Protein AF-A0A1I0WTA8-F1 (afdb_monomer_lite)

pLDDT: mean 88.34, std 9.16, range [53.75, 96.75]

Foldseek 3Di:
DVVLVVQLVVLVVVDDPSSVVSVVVSVVVVVCVVPDQDKDFLCRLCVVVVHHSVCSVVVCPDPQDDDAPFFDDPVRGGIHRPVSSVVSVVCVVVVVVVVVVVD

Structure (mmCIF, N/CA/C/O backbone):
data_AF-A0A1I0WTA8-F1
#
_entry.id   AF-A0A1I0WTA8-F1
#
loop_
_atom_site.group_PDB
_atom_site.id
_atom_site.type_symbol
_atom_site.label_atom_id
_atom_site.label_alt_id
_atom_site.label_comp_id
_atom_site.label_asym_id
_atom_site.label_entity_id
_atom_site.label_seq_id
_atom_site.pdbx_PDB_ins_code
_atom_site.Cartn_x
_atom_site.Cartn_y
_atom_site.Cartn_z
_atom_site.occupancy
_atom_site.B_iso_or_equiv
_atom_site.auth_seq_id
_atom_site.auth_comp_id
_atom_site.auth_asym_id
_atom_site.auth_atom_id
_atom_site.pdbx_PDB_model_num
ATOM 1 N N . MET A 1 1 ? 2.813 11.224 -16.452 1.00 63.62 1 MET A N 1
ATOM 2 C CA . MET A 1 1 ? 3.545 10.336 -17.393 1.00 63.62 1 MET A CA 1
ATOM 3 C C . MET A 1 1 ? 4.711 10.994 -18.160 1.00 63.62 1 MET A C 1
ATOM 5 O O . MET A 1 1 ? 5.267 10.364 -19.050 1.00 63.62 1 MET A O 1
ATOM 9 N N . GLN A 1 2 ? 5.171 12.209 -17.822 1.00 68.00 2 GLN A N 1
ATOM 10 C CA . GLN A 1 2 ? 6.230 12.885 -18.598 1.00 68.00 2 GLN A CA 1
ATOM 11 C C . GLN A 1 2 ? 7.587 12.149 -18.586 1.00 68.00 2 GLN A C 1
ATOM 13 O O . GLN A 1 2 ? 8.284 12.152 -19.593 1.00 68.00 2 GLN A O 1
ATOM 18 N N . ARG A 1 3 ? 7.921 11.447 -17.491 1.00 76.25 3 ARG A N 1
ATOM 19 C CA . ARG A 1 3 ? 9.161 10.656 -17.373 1.00 76.25 3 ARG A CA 1
ATOM 20 C C . ARG A 1 3 ? 9.174 9.400 -18.249 1.00 76.25 3 ARG A C 1
ATOM 22 O O . ARG A 1 3 ? 10.195 9.114 -18.857 1.00 76.25 3 ARG A O 1
ATOM 29 N N . ILE A 1 4 ? 8.042 8.700 -18.368 1.00 86.12 4 ILE A N 1
ATOM 30 C CA . ILE A 1 4 ? 7.916 7.504 -19.223 1.00 86.12 4 ILE A CA 1
ATOM 31 C C . ILE A 1 4 ? 8.199 7.861 -20.681 1.00 86.12 4 ILE A C 1
ATOM 33 O O . ILE A 1 4 ? 8.955 7.166 -21.352 1.00 86.12 4 ILE A O 1
ATOM 37 N N . LYS A 1 5 ? 7.654 8.990 -21.148 1.00 87.88 5 LYS A N 1
ATOM 38 C CA . LYS A 1 5 ? 7.926 9.496 -22.495 1.00 87.88 5 LYS A CA 1
ATOM 39 C C . LYS A 1 5 ? 9.425 9.727 -22.713 1.00 87.88 5 LYS A C 1
ATOM 41 O O . LYS A 1 5 ? 9.977 9.226 -23.683 1.00 87.88 5 LYS A O 1
ATOM 46 N N . THR A 1 6 ? 10.097 10.385 -21.766 1.00 89.94 6 THR A N 1
ATOM 47 C CA . THR A 1 6 ? 11.553 10.584 -21.816 1.00 89.94 6 THR A CA 1
ATOM 48 C C . THR A 1 6 ? 12.324 9.263 -21.874 1.00 89.94 6 THR A C 1
ATOM 50 O O . THR A 1 6 ? 13.279 9.156 -22.637 1.00 89.94 6 THR A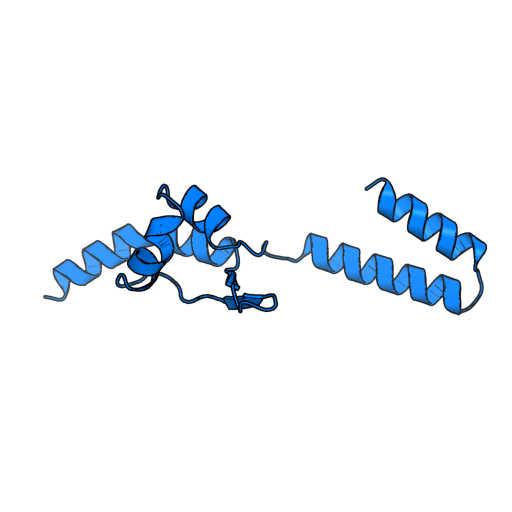 O 1
ATOM 53 N N . TYR A 1 7 ? 11.922 8.243 -21.113 1.00 90.12 7 TYR A N 1
ATOM 54 C CA . TYR A 1 7 ? 12.594 6.939 -21.138 1.00 90.12 7 TYR A CA 1
ATOM 55 C C . TYR A 1 7 ? 12.390 6.195 -22.457 1.00 90.12 7 TYR A C 1
ATOM 57 O O . TYR A 1 7 ? 13.346 5.632 -22.986 1.00 90.12 7 TYR A O 1
ATOM 65 N N . ARG A 1 8 ? 11.191 6.266 -23.043 1.00 91.88 8 ARG A N 1
ATOM 66 C CA . ARG A 1 8 ? 10.931 5.725 -24.384 1.00 91.88 8 ARG A CA 1
ATOM 67 C C . ARG A 1 8 ? 11.746 6.445 -25.459 1.00 91.88 8 ARG A C 1
ATOM 69 O O . ARG A 1 8 ? 12.289 5.793 -26.346 1.00 91.88 8 ARG A O 1
ATOM 76 N N . ASP A 1 9 ? 11.898 7.764 -25.357 1.00 94.56 9 ASP A N 1
ATOM 77 C CA . ASP A 1 9 ? 12.742 8.535 -26.276 1.00 94.56 9 ASP A CA 1
ATOM 78 C C . ASP A 1 9 ? 14.221 8.130 -26.160 1.00 94.56 9 ASP A C 1
ATOM 80 O O . ASP A 1 9 ? 14.918 8.015 -27.168 1.00 94.56 9 ASP A O 1
ATOM 84 N N . VAL A 1 10 ? 14.705 7.850 -24.945 1.00 92.06 10 VAL A N 1
ATOM 85 C CA . VAL A 1 10 ? 16.054 7.301 -24.725 1.00 92.06 10 VAL A CA 1
ATOM 86 C C . VAL A 1 10 ? 16.187 5.903 -25.333 1.00 92.06 10 VAL A C 1
ATOM 88 O O . VAL A 1 10 ? 17.150 5.657 -26.057 1.00 92.06 10 VAL A O 1
ATOM 91 N N . ALA A 1 11 ? 15.214 5.017 -25.114 1.00 93.81 11 ALA A N 1
ATOM 92 C CA . ALA A 1 11 ? 15.201 3.671 -25.689 1.00 93.81 11 ALA A CA 1
ATOM 93 C C . ALA A 1 11 ? 15.237 3.702 -27.227 1.00 93.81 11 ALA A C 1
ATOM 95 O O . ALA A 1 11 ? 16.002 2.966 -27.852 1.00 93.81 11 ALA A O 1
ATOM 96 N N . ASN A 1 12 ? 14.491 4.626 -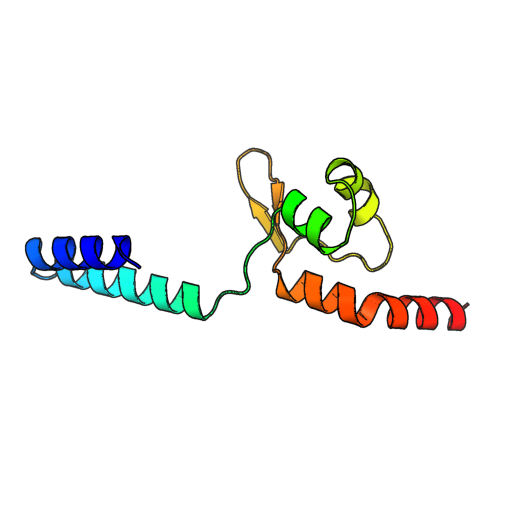27.840 1.00 94.81 12 ASN A N 1
ATOM 97 C CA . ASN A 1 12 ? 14.504 4.852 -29.286 1.00 94.81 12 ASN A CA 1
ATOM 98 C C . ASN A 1 12 ? 15.871 5.324 -29.801 1.00 94.81 12 ASN A C 1
ATOM 100 O O . ASN A 1 12 ? 16.273 4.937 -30.896 1.00 94.81 12 ASN A O 1
ATOM 104 N N . ARG A 1 13 ? 16.595 6.145 -29.026 1.00 95.25 13 ARG A N 1
ATOM 105 C CA . ARG A 1 13 ? 17.947 6.610 -29.387 1.00 95.25 13 ARG A CA 1
ATOM 106 C C . ARG A 1 13 ? 19.005 5.520 -29.245 1.00 95.25 13 ARG A C 1
ATOM 108 O O . ARG A 1 13 ? 19.955 5.528 -30.019 1.00 95.25 13 ARG A O 1
ATOM 115 N N . ILE A 1 14 ? 18.854 4.620 -28.273 1.00 95.25 14 ILE A N 1
ATOM 116 C CA . ILE A 1 14 ? 19.727 3.447 -28.114 1.00 95.25 14 ILE A CA 1
ATOM 117 C C . ILE A 1 14 ? 19.506 2.484 -29.287 1.00 95.25 14 ILE A C 1
ATOM 119 O O . ILE A 1 14 ? 20.467 2.048 -29.916 1.00 95.25 14 ILE A O 1
ATOM 123 N N . GLY A 1 15 ? 18.241 2.214 -29.629 1.00 90.25 15 GLY A N 1
ATOM 124 C CA . GLY A 1 15 ? 17.876 1.337 -30.739 1.00 90.25 15 GLY A CA 1
ATOM 125 C C . GLY A 1 15 ? 18.338 -0.114 -30.548 1.00 90.25 15 GLY A C 1
ATOM 126 O O . GLY A 1 15 ? 18.800 -0.517 -29.481 1.00 90.25 15 GLY A O 1
ATOM 127 N N . GLY A 1 16 ? 18.180 -0.930 -31.592 1.00 92.50 16 GLY A N 1
ATOM 128 C CA . GLY A 1 16 ? 18.612 -2.331 -31.572 1.00 92.50 16 GLY A CA 1
ATOM 129 C C . GLY A 1 16 ? 17.917 -3.183 -30.501 1.00 92.50 16 GLY A C 1
ATOM 130 O O . GLY A 1 16 ? 16.778 -2.920 -30.114 1.00 92.50 16 GLY A O 1
ATOM 131 N N . THR A 1 17 ? 18.594 -4.240 -30.056 1.00 93.69 17 THR A N 1
ATOM 132 C CA . THR A 1 17 ? 18.075 -5.180 -29.049 1.00 93.69 17 THR A CA 1
ATOM 133 C C . THR A 1 17 ? 17.938 -4.522 -27.676 1.00 93.69 17 THR A C 1
ATOM 135 O O . THR A 1 17 ? 16.910 -4.683 -27.026 1.00 93.69 17 THR A O 1
ATOM 138 N N . ASP A 1 18 ? 18.919 -3.714 -27.273 1.00 91.94 18 ASP A N 1
ATOM 139 C CA . ASP A 1 18 ? 18.924 -3.055 -25.963 1.00 91.94 18 ASP A CA 1
ATOM 140 C C . ASP A 1 18 ? 17.795 -2.023 -25.842 1.00 91.94 18 ASP A C 1
ATOM 142 O O . ASP A 1 18 ? 17.103 -1.969 -24.827 1.00 91.94 18 ASP A O 1
ATOM 146 N N . GLY A 1 19 ? 17.534 -1.250 -26.902 1.00 93.19 19 GLY A N 1
ATOM 147 C CA . GLY A 1 19 ? 16.393 -0.335 -26.948 1.00 93.19 19 GLY A CA 1
ATOM 148 C C . GLY A 1 19 ? 15.046 -1.057 -26.829 1.00 93.19 19 GLY A C 1
ATOM 149 O O . GLY A 1 19 ? 14.149 -0.564 -26.148 1.00 93.19 19 GLY A O 1
ATOM 150 N N . LYS A 1 20 ? 14.902 -2.245 -27.436 1.00 94.75 20 LYS A N 1
ATOM 151 C CA . LYS A 1 20 ? 13.687 -3.071 -27.304 1.00 94.75 20 LYS A CA 1
ATOM 152 C C . LYS A 1 20 ? 13.496 -3.591 -25.881 1.00 94.75 20 LYS A C 1
ATOM 154 O O . LYS A 1 20 ? 12.402 -3.449 -25.350 1.00 94.75 20 LYS A O 1
ATOM 159 N N . LEU A 1 21 ? 14.556 -4.094 -25.246 1.00 94.19 21 LEU A N 1
ATOM 160 C CA . LEU A 1 21 ? 14.508 -4.555 -23.852 1.00 94.19 21 LEU A CA 1
ATOM 161 C C . LEU A 1 21 ? 14.074 -3.440 -22.893 1.00 94.19 21 LEU A C 1
ATOM 163 O O . LEU A 1 21 ? 13.317 -3.679 -21.957 1.00 94.19 21 LEU A O 1
ATOM 167 N N . ILE A 1 22 ? 14.521 -2.205 -23.134 1.00 92.25 22 ILE A N 1
ATOM 168 C CA . ILE A 1 22 ? 14.104 -1.058 -22.322 1.00 92.25 22 ILE A CA 1
ATOM 169 C C . ILE A 1 22 ? 12.613 -0.755 -22.521 1.00 92.25 22 ILE A C 1
ATOM 171 O O . ILE A 1 22 ? 11.933 -0.451 -21.543 1.00 92.25 22 ILE A O 1
ATOM 175 N N . HIS A 1 23 ? 12.087 -0.850 -23.746 1.00 93.88 23 HIS A N 1
ATOM 176 C CA . HIS A 1 23 ? 10.645 -0.697 -23.986 1.00 93.88 23 HIS A CA 1
ATOM 177 C C . HIS A 1 23 ? 9.832 -1.789 -23.291 1.00 93.88 23 HIS A C 1
ATOM 179 O O . HIS A 1 23 ? 8.882 -1.460 -22.592 1.00 93.88 23 HIS A O 1
ATOM 185 N N . GLU A 1 24 ? 10.251 -3.050 -23.396 1.00 94.19 24 GLU A N 1
ATOM 186 C CA . GLU A 1 24 ? 9.597 -4.175 -22.712 1.00 94.19 24 GLU A CA 1
ATOM 187 C C . GLU A 1 24 ? 9.580 -3.984 -21.189 1.00 94.19 24 GLU A C 1
ATOM 189 O O . GLU A 1 24 ? 8.565 -4.219 -20.538 1.00 94.19 24 GLU A O 1
ATOM 194 N N . LEU A 1 25 ? 10.679 -3.484 -20.613 1.00 92.38 25 LEU A N 1
ATOM 195 C CA . LEU A 1 25 ? 10.754 -3.169 -19.187 1.00 92.38 25 LEU A CA 1
ATOM 196 C C . LEU A 1 25 ? 9.810 -2.018 -18.796 1.00 92.38 25 LEU A C 1
ATOM 198 O O . LEU A 1 25 ? 9.191 -2.058 -17.733 1.00 92.38 25 LEU A O 1
ATOM 202 N N . ILE A 1 26 ? 9.712 -0.980 -19.634 1.00 91.69 26 ILE A N 1
ATOM 203 C CA . ILE A 1 26 ? 8.792 0.144 -19.418 1.00 91.69 26 ILE A CA 1
ATOM 204 C C . ILE A 1 26 ? 7.344 -0.343 -19.468 1.00 91.69 26 ILE A C 1
ATOM 206 O O . ILE A 1 26 ? 6.553 0.068 -18.623 1.00 91.69 26 ILE A O 1
ATOM 210 N N . ASP A 1 27 ? 7.006 -1.203 -20.424 1.00 91.50 27 ASP A N 1
ATOM 211 C CA . ASP A 1 27 ? 5.652 -1.728 -20.590 1.00 91.50 27 ASP A CA 1
ATOM 212 C C . ASP A 1 27 ? 5.272 -2.626 -19.410 1.00 91.50 27 ASP A C 1
ATOM 214 O O . ASP A 1 27 ? 4.253 -2.378 -18.774 1.00 91.50 27 ASP A O 1
ATOM 218 N N . ALA A 1 28 ? 6.154 -3.542 -18.996 1.00 84.00 28 ALA A N 1
ATOM 219 C CA . ALA A 1 28 ? 5.945 -4.349 -17.794 1.00 84.00 28 ALA A CA 1
ATOM 220 C C . ALA A 1 28 ? 5.764 -3.490 -16.528 1.00 84.00 28 ALA A C 1
ATOM 222 O O . ALA A 1 28 ? 4.974 -3.827 -15.650 1.00 84.00 28 ALA A O 1
ATOM 223 N N . TYR A 1 29 ? 6.478 -2.364 -16.424 1.00 83.38 29 TYR A N 1
ATOM 224 C CA . TYR A 1 29 ? 6.305 -1.419 -15.322 1.00 83.38 29 TYR A CA 1
ATOM 225 C C . TYR A 1 29 ? 4.961 -0.678 -15.380 1.00 83.38 29 TYR A C 1
ATOM 227 O O . TYR A 1 29 ? 4.355 -0.447 -14.336 1.00 83.38 29 TYR A O 1
ATOM 235 N N . ILE A 1 30 ? 4.484 -0.298 -16.570 1.00 83.50 30 ILE A N 1
ATOM 236 C CA . ILE A 1 30 ? 3.157 0.316 -16.740 1.00 83.50 30 ILE A CA 1
ATOM 237 C C . ILE A 1 30 ? 2.064 -0.685 -16.376 1.00 83.50 30 ILE A C 1
ATOM 239 O O . ILE A 1 30 ? 1.186 -0.341 -15.591 1.00 83.50 30 ILE A O 1
ATOM 243 N N . ASP A 1 31 ? 2.162 -1.919 -16.864 1.00 79.75 31 ASP A N 1
ATOM 244 C CA . ASP A 1 31 ? 1.216 -2.986 -16.543 1.00 79.75 31 ASP A CA 1
ATOM 245 C C . ASP A 1 31 ? 1.170 -3.240 -15.029 1.00 79.75 31 ASP A C 1
ATOM 247 O O . ASP A 1 31 ? 0.095 -3.417 -14.456 1.00 79.75 31 ASP A O 1
ATOM 251 N N . LEU A 1 32 ? 2.323 -3.178 -14.350 1.00 69.69 32 LEU A N 1
ATOM 252 C CA . LEU A 1 32 ? 2.409 -3.249 -12.890 1.00 69.69 32 LEU A CA 1
ATOM 253 C C . LEU A 1 32 ? 1.681 -2.074 -12.213 1.00 69.69 32 LEU A C 1
ATOM 255 O O . LEU A 1 32 ? 0.928 -2.274 -11.265 1.00 69.69 32 LEU A O 1
ATOM 259 N N . LEU A 1 33 ? 1.857 -0.847 -12.713 1.00 69.38 33 LEU A N 1
ATOM 260 C CA . LEU A 1 33 ? 1.157 0.332 -12.189 1.00 69.38 33 LEU A CA 1
ATOM 261 C C . LEU A 1 33 ? -0.362 0.270 -12.404 1.00 69.38 33 LEU A C 1
ATOM 263 O O . LEU A 1 33 ? -1.106 0.815 -11.592 1.00 69.38 33 LEU A O 1
ATOM 267 N N . GLU A 1 34 ? -0.822 -0.356 -13.486 1.00 65.62 34 GLU A N 1
ATOM 268 C CA . GLU A 1 34 ? -2.249 -0.526 -13.782 1.00 65.62 34 GLU A CA 1
ATOM 269 C C . GLU A 1 34 ? -2.885 -1.689 -13.000 1.00 65.62 34 GLU A C 1
ATOM 271 O O . GLU A 1 34 ? -4.105 -1.722 -12.834 1.00 65.62 34 GLU A O 1
ATOM 276 N N . THR A 1 35 ? -2.075 -2.611 -12.469 1.00 62.88 35 THR A N 1
ATOM 277 C CA . THR A 1 35 ? -2.535 -3.782 -11.706 1.00 62.88 35 THR A CA 1
ATOM 278 C C . THR A 1 35 ? -2.315 -3.690 -10.194 1.00 62.88 35 THR A C 1
ATOM 280 O O . THR A 1 35 ? -2.929 -4.466 -9.455 1.00 62.88 35 THR A O 1
ATOM 283 N N . GLU A 1 36 ? -1.491 -2.767 -9.688 1.00 63.12 36 GLU A N 1
ATOM 284 C CA . GLU A 1 36 ? -1.118 -2.776 -8.273 1.00 63.12 36 GLU A CA 1
ATOM 285 C C . GLU A 1 36 ? -2.032 -1.964 -7.354 1.00 63.12 36 GLU A C 1
ATOM 287 O O . GLU A 1 36 ? -2.083 -0.736 -7.327 1.00 63.12 36 GLU A O 1
ATOM 292 N N . ASP A 1 37 ? -2.675 -2.732 -6.487 1.00 76.81 37 ASP A N 1
ATOM 293 C CA . ASP A 1 37 ? -3.041 -2.354 -5.137 1.00 76.81 37 ASP A CA 1
ATOM 294 C C . ASP A 1 37 ? -1.882 -1.627 -4.420 1.00 76.81 37 ASP A C 1
ATOM 296 O O . ASP A 1 37 ? -0.856 -2.226 -4.087 1.00 76.81 37 ASP A O 1
ATOM 300 N N . GLU A 1 38 ? -2.048 -0.319 -4.223 1.00 88.44 38 GLU A N 1
ATOM 301 C CA . GLU A 1 38 ? -1.055 0.598 -3.659 1.00 88.44 38 GLU A CA 1
ATOM 302 C C . GLU A 1 38 ? -0.519 0.098 -2.304 1.00 88.44 38 GLU A C 1
ATOM 304 O O . GLU A 1 38 ? -1.289 -0.193 -1.390 1.00 88.44 38 GLU A O 1
ATOM 309 N N . PHE A 1 39 ? 0.807 0.049 -2.131 1.00 90.75 39 PHE A N 1
ATOM 310 C CA . PHE A 1 39 ? 1.403 -0.211 -0.819 1.00 90.75 39 PHE A CA 1
ATOM 311 C C . PHE A 1 39 ? 1.475 1.062 0.027 1.00 90.75 39 PHE A C 1
ATOM 313 O O . PHE A 1 39 ? 2.046 2.079 -0.364 1.00 90.75 39 PHE A O 1
ATOM 320 N N . LEU A 1 40 ? 0.958 0.963 1.244 1.00 93.38 40 LEU A N 1
ATOM 321 C CA . LEU A 1 40 ? 0.871 2.018 2.235 1.00 93.38 40 LEU A CA 1
ATOM 322 C C . LEU A 1 40 ? 1.846 1.760 3.376 1.00 93.38 40 LEU A C 1
ATOM 324 O O . LEU A 1 40 ? 1.882 0.677 3.963 1.00 93.38 40 LEU A O 1
ATOM 328 N N . ASN A 1 41 ? 2.604 2.783 3.749 1.00 94.25 41 ASN A N 1
ATOM 329 C CA . ASN A 1 41 ? 3.404 2.767 4.968 1.00 94.25 41 ASN A CA 1
ATOM 330 C C . ASN A 1 41 ? 2.546 3.062 6.215 1.00 94.25 41 ASN A C 1
ATOM 332 O O . ASN A 1 41 ? 1.408 3.517 6.122 1.00 94.25 41 ASN A O 1
ATOM 336 N N . SER A 1 42 ? 3.120 2.870 7.407 1.00 94.44 42 SER A N 1
ATOM 337 C CA . SER A 1 42 ? 2.426 3.118 8.682 1.00 94.44 42 SER A CA 1
ATOM 338 C C . SER A 1 42 ? 1.768 4.496 8.801 1.00 94.44 42 SER A C 1
ATOM 340 O O . SER A 1 42 ? 0.719 4.595 9.424 1.00 94.44 42 SER A O 1
ATOM 342 N N . ALA A 1 43 ? 2.374 5.557 8.260 1.00 94.31 43 ALA A N 1
ATOM 343 C CA . ALA A 1 43 ? 1.807 6.901 8.352 1.00 94.31 43 ALA A CA 1
ATOM 344 C C . ALA A 1 43 ? 0.574 7.048 7.449 1.00 94.31 43 ALA A C 1
ATOM 346 O O . ALA A 1 43 ? -0.430 7.594 7.890 1.00 94.31 43 ALA A O 1
ATOM 347 N N . GLN A 1 44 ? 0.626 6.498 6.233 1.00 96.00 44 GLN A N 1
ATOM 348 C CA . GLN A 1 44 ? -0.514 6.473 5.311 1.00 96.00 44 GLN A CA 1
ATOM 349 C C . GLN A 1 44 ? -1.667 5.626 5.865 1.00 96.00 44 GLN A C 1
ATOM 351 O O . GLN A 1 44 ? -2.817 6.049 5.831 1.00 96.00 44 GLN A O 1
ATOM 356 N N . VAL A 1 45 ? -1.365 4.457 6.441 1.00 96.56 45 VAL A N 1
ATOM 357 C CA . VAL A 1 45 ? -2.391 3.623 7.085 1.00 96.56 45 VAL A CA 1
ATOM 358 C C . VAL A 1 45 ? -3.004 4.338 8.290 1.00 96.56 45 VAL A C 1
ATOM 360 O O . VAL A 1 45 ? -4.216 4.280 8.463 1.00 96.56 45 VAL A O 1
ATOM 363 N N . ALA A 1 46 ? -2.194 5.024 9.105 1.00 96.25 46 ALA A N 1
ATOM 364 C CA . ALA A 1 46 ? -2.680 5.784 10.257 1.00 96.25 46 ALA A CA 1
ATOM 365 C C . ALA A 1 46 ? -3.676 6.876 9.849 1.00 96.25 46 ALA A C 1
ATOM 367 O O . ALA A 1 46 ? -4.726 7.004 10.477 1.00 96.25 46 ALA A O 1
ATOM 368 N N . ASP A 1 47 ? -3.363 7.603 8.777 1.00 96.75 47 ASP A N 1
ATOM 369 C CA . ASP A 1 47 ? -4.235 8.625 8.202 1.00 96.75 47 ASP A CA 1
ATOM 370 C C . ASP A 1 47 ? -5.563 8.018 7.719 1.00 96.75 47 ASP A C 1
ATOM 372 O O . ASP A 1 47 ? -6.633 8.450 8.143 1.00 96.75 47 ASP A O 1
ATOM 376 N N . MET A 1 48 ? -5.508 6.920 6.953 1.00 95.50 48 MET A N 1
ATOM 377 C CA . MET A 1 48 ? -6.706 6.234 6.447 1.00 95.50 48 MET A CA 1
ATOM 378 C C . MET A 1 48 ? -7.654 5.744 7.542 1.00 95.50 48 MET A C 1
ATOM 380 O O . MET A 1 48 ? -8.870 5.764 7.363 1.00 95.50 48 MET A O 1
ATOM 384 N N . ILE A 1 49 ? -7.118 5.278 8.670 1.00 94.12 49 ILE A N 1
ATOM 385 C CA . ILE A 1 49 ? -7.930 4.780 9.789 1.00 94.12 49 ILE A CA 1
ATOM 386 C C . ILE A 1 49 ? -8.238 5.864 10.836 1.00 94.12 49 ILE A C 1
ATOM 388 O O . ILE A 1 49 ? -8.829 5.550 11.872 1.00 94.12 49 ILE A O 1
ATOM 392 N N . GLY A 1 50 ? -7.820 7.113 10.599 1.00 93.81 50 GLY A N 1
ATOM 393 C CA . GLY A 1 50 ? -8.112 8.262 11.453 1.00 93.81 50 GLY A CA 1
ATOM 394 C C . GLY A 1 50 ? -7.390 8.258 12.803 1.00 93.81 50 GLY A C 1
ATOM 395 O O . GLY A 1 50 ? -7.974 8.660 13.810 1.00 93.81 50 GLY A O 1
ATOM 396 N N . ILE A 1 51 ? -6.137 7.790 12.865 1.00 94.44 51 ILE A N 1
ATOM 397 C CA . ILE A 1 51 ? -5.322 7.822 14.091 1.00 94.44 51 ILE A CA 1
ATOM 398 C C . ILE A 1 51 ? -3.987 8.540 13.887 1.00 94.44 51 ILE A C 1
ATOM 400 O O . ILE A 1 51 ? -3.447 8.623 12.791 1.00 94.44 51 ILE A O 1
ATOM 404 N N . HIS A 1 52 ? -3.384 8.994 14.986 1.00 94.56 52 HIS A N 1
ATOM 405 C CA . HIS A 1 52 ? -2.031 9.542 14.944 1.00 94.56 52 HIS A CA 1
ATOM 406 C C . HIS A 1 52 ? -0.988 8.441 14.619 1.00 94.56 52 HIS A C 1
ATOM 408 O O . HIS A 1 52 ? -1.036 7.378 15.250 1.00 94.56 52 HIS A O 1
ATOM 414 N N . PRO A 1 53 ? 0.013 8.674 13.741 1.00 91.31 53 PRO A N 1
ATOM 415 C CA . PRO A 1 53 ? 1.000 7.660 13.332 1.00 91.31 53 PRO A CA 1
ATOM 416 C C . PRO A 1 53 ? 1.748 6.970 14.483 1.00 91.31 53 PRO A C 1
ATOM 418 O O . PRO A 1 53 ? 1.992 5.765 14.439 1.00 91.31 53 PRO A O 1
ATOM 421 N N . ASN A 1 54 ? 2.052 7.704 15.558 1.00 92.31 54 ASN A N 1
ATOM 422 C CA . ASN A 1 54 ? 2.701 7.152 16.759 1.00 92.31 54 ASN A CA 1
ATOM 423 C C . ASN A 1 54 ? 1.876 6.050 17.454 1.00 92.31 54 ASN A C 1
ATOM 425 O O . ASN A 1 54 ? 2.436 5.224 18.170 1.00 92.31 54 ASN A O 1
ATOM 429 N N . ASN A 1 55 ? 0.564 5.993 17.213 1.00 93.75 55 ASN A N 1
ATOM 430 C CA . ASN A 1 55 ? -0.327 4.992 17.800 1.00 93.75 55 ASN A CA 1
ATOM 431 C C . ASN A 1 55 ? -0.412 3.702 16.967 1.00 93.75 55 ASN A C 1
ATOM 433 O O . ASN A 1 55 ? -1.037 2.733 17.405 1.00 93.75 55 ASN A O 1
ATOM 437 N N . MET A 1 56 ? 0.241 3.636 15.799 1.00 93.56 56 MET A N 1
ATOM 438 C CA . MET A 1 56 ? 0.186 2.462 14.919 1.00 93.56 56 MET A CA 1
ATOM 439 C C . MET A 1 56 ? 0.691 1.187 15.586 1.00 93.56 56 MET A C 1
ATOM 441 O O . MET A 1 56 ? 0.122 0.117 15.385 1.00 93.56 56 MET A O 1
ATOM 445 N N . GLN A 1 57 ? 1.727 1.278 16.423 1.00 91.81 57 GLN A N 1
ATOM 446 C CA . GLN A 1 57 ? 2.243 0.106 17.130 1.00 91.81 57 GLN A CA 1
ATOM 447 C C . GLN A 1 57 ? 1.200 -0.497 18.079 1.00 91.81 57 GLN A C 1
ATOM 449 O O . GLN A 1 57 ? 1.130 -1.717 18.217 1.00 91.81 57 GLN A O 1
ATOM 454 N N . HIS A 1 58 ? 0.390 0.344 18.725 1.00 93.25 58 HIS A N 1
ATOM 455 C CA . HIS A 1 58 ? -0.710 -0.117 19.564 1.00 93.25 58 HIS A CA 1
ATOM 456 C C . HIS A 1 58 ? -1.851 -0.666 18.705 1.00 93.25 58 HIS A C 1
ATOM 458 O O . HIS A 1 58 ? -2.320 -1.776 18.945 1.00 93.25 58 HIS A O 1
ATOM 464 N N . LYS A 1 59 ? -2.238 0.063 17.651 1.00 93.25 59 LYS A N 1
ATOM 465 C CA . LYS A 1 59 ? -3.316 -0.340 16.743 1.00 93.25 59 LYS A CA 1
ATOM 466 C C . LYS A 1 59 ? -3.080 -1.717 16.120 1.00 93.25 59 LYS A C 1
ATOM 468 O O . LYS A 1 59 ? -4.003 -2.524 16.089 1.00 93.25 59 LYS A O 1
ATOM 473 N N . ARG A 1 60 ? -1.848 -2.027 15.713 1.00 93.62 60 ARG A N 1
ATOM 474 C CA . ARG A 1 60 ? -1.475 -3.340 15.160 1.00 93.62 60 ARG A CA 1
ATOM 475 C C . ARG A 1 60 ? -1.727 -4.517 16.099 1.00 93.62 60 ARG A C 1
ATOM 477 O O . ARG A 1 60 ? -1.943 -5.620 15.633 1.00 93.62 60 ARG A O 1
ATOM 484 N N . LYS A 1 61 ? -1.703 -4.287 17.411 1.00 91.75 61 LYS A N 1
ATOM 485 C CA . LYS A 1 61 ? -1.967 -5.324 18.418 1.00 91.75 61 LYS A CA 1
ATOM 486 C C . LYS A 1 61 ? -3.460 -5.508 18.692 1.00 91.75 61 LYS A C 1
ATOM 488 O O . LYS A 1 61 ? -3.831 -6.389 19.462 1.00 91.75 61 LYS A O 1
ATOM 493 N N . THR A 1 62 ? -4.316 -4.648 18.133 1.00 91.25 62 THR A N 1
ATOM 494 C CA . THR A 1 62 ? -5.763 -4.753 18.331 1.00 91.25 62 THR A CA 1
ATOM 495 C C . THR A 1 62 ? -6.327 -5.912 17.523 1.00 91.25 62 THR A C 1
ATOM 497 O O . THR A 1 62 ? -5.906 -6.167 16.395 1.00 91.25 62 THR A O 1
ATOM 500 N N . LYS A 1 63 ? -7.298 -6.614 18.111 1.00 87.19 63 LYS A N 1
ATOM 501 C CA . LYS A 1 63 ? -7.979 -7.738 17.468 1.00 87.19 63 LYS A CA 1
ATOM 502 C C . LYS A 1 63 ? -8.539 -7.301 16.107 1.00 87.19 63 LYS A C 1
ATOM 504 O O . LYS A 1 63 ? -9.064 -6.193 15.980 1.00 87.19 63 LYS A O 1
ATOM 509 N N . PHE A 1 64 ? -8.416 -8.181 15.115 1.00 90.25 64 PHE A N 1
ATOM 510 C CA . PHE A 1 64 ? -8.861 -7.994 13.725 1.00 90.25 64 PHE A CA 1
ATOM 511 C C . PHE A 1 64 ? -8.073 -6.988 12.877 1.00 90.25 64 PHE A C 1
ATOM 513 O O . PHE A 1 64 ? -8.350 -6.882 11.684 1.00 90.25 64 PHE A O 1
ATOM 520 N N . PHE A 1 65 ? -7.106 -6.247 13.431 1.00 95.19 65 PHE A N 1
ATOM 521 C CA . PHE A 1 65 ? -6.270 -5.389 12.591 1.00 95.19 65 PHE A CA 1
ATOM 522 C C . PHE A 1 65 ? -5.375 -6.248 11.680 1.00 95.19 65 PHE A C 1
ATOM 524 O O . PHE A 1 65 ? -4.793 -7.221 12.161 1.00 95.19 65 PHE A O 1
ATOM 531 N N . PRO A 1 66 ? -5.259 -5.928 10.379 1.00 94.31 66 PRO A N 1
ATOM 532 C CA . PRO A 1 66 ? -4.478 -6.739 9.458 1.00 94.31 66 PRO A CA 1
ATOM 533 C C . PRO A 1 66 ? -2.980 -6.673 9.771 1.00 94.31 66 PRO A C 1
ATOM 535 O O . PRO A 1 66 ? -2.409 -5.598 9.984 1.00 94.31 66 PRO A O 1
ATOM 538 N N . GLU A 1 67 ? -2.325 -7.832 9.724 1.00 94.75 67 GLU A N 1
ATOM 539 C CA . GLU A 1 67 ? -0.864 -7.895 9.709 1.00 94.75 67 GLU A CA 1
ATOM 540 C C . GLU A 1 67 ? -0.298 -7.226 8.443 1.00 94.75 67 GLU A C 1
ATOM 542 O O . GLU A 1 67 ? -0.972 -7.233 7.407 1.00 94.75 67 GLU A O 1
ATOM 547 N N . PRO A 1 68 ? 0.915 -6.644 8.512 1.00 94.50 68 PRO A N 1
ATOM 548 C CA . PRO A 1 68 ? 1.598 -6.097 7.343 1.00 94.50 68 PRO A CA 1
ATOM 549 C C . PRO A 1 68 ? 1.778 -7.147 6.248 1.00 94.50 68 PRO A C 1
ATOM 551 O O . PRO A 1 68 ? 2.039 -8.315 6.539 1.00 94.50 68 PRO A O 1
ATOM 554 N N . ASP A 1 69 ? 1.692 -6.712 4.996 1.00 92.69 69 ASP A N 1
ATOM 555 C CA . ASP A 1 69 ? 1.947 -7.559 3.831 1.00 92.69 69 ASP A CA 1
ATOM 556 C C . ASP A 1 69 ? 3.451 -7.745 3.594 1.00 92.69 69 ASP A C 1
ATOM 558 O O . ASP A 1 69 ? 3.878 -8.819 3.181 1.00 92.69 69 ASP A O 1
ATOM 562 N N . ASP A 1 70 ? 4.260 -6.726 3.901 1.00 92.31 70 ASP A N 1
ATOM 563 C CA . ASP A 1 70 ? 5.721 -6.804 3.822 1.00 92.31 70 ASP A CA 1
ATOM 564 C C . ASP A 1 70 ? 6.402 -5.790 4.765 1.00 92.31 70 ASP A C 1
ATOM 566 O O . ASP A 1 70 ? 5.750 -5.022 5.480 1.00 92.31 70 ASP A O 1
ATOM 570 N N . HIS A 1 71 ? 7.735 -5.792 4.788 1.00 92.31 71 HIS A N 1
ATOM 571 C CA . HIS A 1 71 ? 8.574 -4.859 5.524 1.00 92.31 71 HIS A CA 1
ATOM 572 C C . HIS A 1 71 ? 9.673 -4.292 4.616 1.00 92.31 71 HIS A C 1
ATOM 574 O O . HIS A 1 71 ? 10.590 -5.002 4.209 1.00 92.31 71 HIS A O 1
ATOM 580 N N . VAL A 1 72 ? 9.648 -2.981 4.370 1.00 83.31 72 VAL A N 1
ATOM 581 C CA . VAL A 1 72 ? 10.576 -2.314 3.442 1.00 83.31 72 VAL A CA 1
ATOM 582 C C . VAL A 1 72 ? 11.640 -1.473 4.154 1.00 83.31 72 VAL A C 1
ATOM 584 O O . VAL A 1 72 ? 11.438 -0.914 5.237 1.00 83.31 72 VAL A O 1
ATOM 587 N N . GLY A 1 73 ? 12.802 -1.352 3.509 1.00 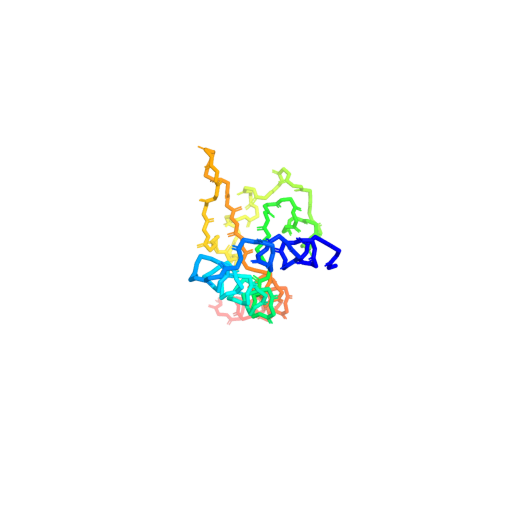79.62 73 GLY A N 1
ATOM 588 C CA . GLY A 1 73 ? 13.918 -0.517 3.954 1.00 79.62 73 GLY A CA 1
ATOM 589 C C . GLY A 1 73 ? 14.746 -1.103 5.105 1.00 79.62 73 GLY A C 1
ATOM 590 O O . GLY A 1 73 ? 14.449 -2.147 5.678 1.00 79.62 73 GLY A O 1
ATOM 591 N N . LYS A 1 74 ? 15.819 -0.393 5.481 1.00 79.06 74 LYS A N 1
ATOM 592 C CA . LYS A 1 74 ? 16.804 -0.872 6.477 1.00 79.06 74 LYS A CA 1
ATOM 593 C C . LYS A 1 74 ? 16.217 -1.100 7.870 1.00 79.06 74 LYS A C 1
ATOM 595 O O . LYS A 1 74 ? 16.732 -1.913 8.628 1.00 79.06 74 LYS A O 1
ATOM 600 N N . ARG A 1 75 ? 15.156 -0.367 8.210 1.00 79.31 75 ARG A N 1
ATOM 601 C CA . ARG A 1 75 ? 14.462 -0.475 9.499 1.00 79.31 75 ARG A CA 1
ATOM 602 C C . ARG A 1 75 ? 13.301 -1.471 9.474 1.00 79.31 75 ARG A C 1
ATOM 604 O O . ARG A 1 75 ? 12.609 -1.565 10.480 1.00 79.31 75 ARG A O 1
ATOM 611 N N . LYS A 1 76 ? 13.101 -2.200 8.363 1.00 84.62 76 LYS A N 1
ATOM 612 C CA . LYS A 1 76 ? 11.982 -3.134 8.172 1.00 84.62 76 LYS A CA 1
ATOM 613 C C . LYS A 1 76 ? 10.651 -2.471 8.539 1.00 84.62 76 LYS A C 1
ATOM 615 O O . LYS A 1 76 ? 9.923 -2.947 9.405 1.00 84.62 76 LYS A O 1
ATOM 620 N N . SER A 1 77 ? 10.371 -1.321 7.932 1.00 87.50 77 SER A N 1
ATOM 621 C CA . SER A 1 77 ? 9.126 -0.599 8.185 1.00 87.50 77 SER A CA 1
ATOM 622 C C . SER A 1 77 ? 7.965 -1.378 7.568 1.00 87.50 77 SER A C 1
ATOM 624 O O . SER A 1 77 ? 8.052 -1.704 6.385 1.00 87.50 77 SER A O 1
ATOM 626 N N . PRO A 1 78 ? 6.898 -1.680 8.325 1.00 93.69 78 PRO A N 1
ATOM 627 C CA . PRO A 1 78 ? 5.784 -2.458 7.805 1.00 93.69 78 PRO A CA 1
ATOM 628 C C . PRO A 1 78 ? 5.038 -1.684 6.715 1.00 93.69 78 PRO A C 1
ATOM 630 O O . PRO A 1 78 ? 4.890 -0.458 6.805 1.00 93.69 78 PRO A O 1
ATOM 633 N N . VAL A 1 79 ? 4.566 -2.415 5.710 1.00 94.50 79 VAL A N 1
ATOM 634 C CA . VAL A 1 79 ? 3.714 -1.910 4.634 1.00 94.50 79 VAL A CA 1
ATOM 635 C C . VAL A 1 79 ? 2.496 -2.802 4.451 1.00 94.50 79 VAL A C 1
ATOM 637 O O . VAL A 1 79 ? 2.557 -4.010 4.681 1.00 94.50 79 VAL A O 1
ATOM 640 N N . TRP A 1 80 ? 1.393 -2.190 4.040 1.00 95.19 80 TRP A N 1
ATOM 641 C CA . TRP A 1 80 ? 0.131 -2.864 3.769 1.00 95.19 80 TRP A CA 1
ATOM 642 C C . TRP A 1 80 ? -0.334 -2.535 2.370 1.00 95.19 80 TRP A C 1
ATOM 644 O O . TRP A 1 80 ? -0.185 -1.407 1.920 1.00 95.19 80 TRP A O 1
ATOM 654 N N . ARG A 1 81 ? -0.973 -3.486 1.716 1.00 93.25 81 ARG A N 1
ATOM 655 C CA . ARG A 1 81 ? -1.775 -3.221 0.535 1.00 93.25 81 ARG A CA 1
ATOM 656 C C . ARG A 1 81 ? -2.992 -2.374 0.909 1.00 93.25 81 ARG A C 1
ATOM 658 O O . ARG A 1 81 ? -3.658 -2.635 1.916 1.00 93.25 81 ARG A O 1
ATOM 665 N N . LYS A 1 82 ? -3.297 -1.358 0.111 1.00 93.56 82 LYS A N 1
ATOM 666 C CA . LYS A 1 82 ? -4.398 -0.425 0.352 1.00 93.56 82 LYS A CA 1
ATOM 667 C C . LYS A 1 82 ? -5.745 -1.125 0.397 1.00 93.56 82 LYS A C 1
ATOM 669 O O . LYS A 1 82 ? -6.490 -0.913 1.352 1.00 93.56 82 LYS A O 1
ATOM 674 N N . SER A 1 83 ? -6.021 -2.019 -0.547 1.00 92.44 83 SER A N 1
ATOM 675 C CA . SER A 1 83 ? -7.274 -2.775 -0.606 1.00 92.44 83 SER A CA 1
ATOM 676 C C . SER A 1 83 ? -7.498 -3.598 0.662 1.00 92.44 83 SER A C 1
ATOM 678 O O . SER A 1 83 ? -8.628 -3.737 1.123 1.00 92.44 83 SER A O 1
ATOM 680 N N . ARG A 1 84 ? -6.422 -4.084 1.296 1.00 93.25 84 ARG A N 1
ATOM 681 C CA . ARG A 1 84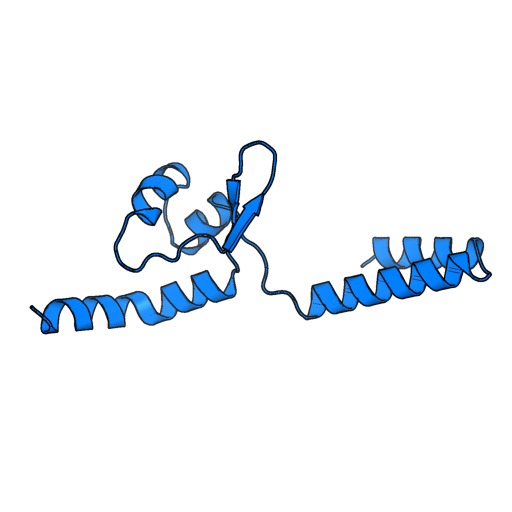 ? -6.491 -4.814 2.565 1.00 93.25 84 ARG A CA 1
ATOM 682 C C . ARG A 1 84 ? -6.950 -3.911 3.709 1.00 93.25 84 ARG A C 1
ATOM 684 O O . ARG A 1 84 ? -7.756 -4.336 4.539 1.00 93.25 84 ARG A O 1
ATOM 691 N N . ILE A 1 85 ? -6.463 -2.671 3.754 1.00 95.75 85 ILE A N 1
ATOM 692 C CA . ILE A 1 85 ? -6.897 -1.669 4.738 1.00 95.75 85 ILE A CA 1
ATOM 693 C C . ILE A 1 85 ? -8.332 -1.213 4.456 1.00 95.75 85 ILE A C 1
ATOM 695 O O . ILE A 1 85 ? -9.130 -1.118 5.386 1.00 95.75 85 ILE A O 1
ATOM 699 N N . GLU A 1 86 ? -8.696 -0.994 3.193 1.00 94.31 86 GLU A N 1
ATOM 700 C CA . GLU A 1 86 ? -10.066 -0.647 2.791 1.00 94.31 86 GLU A CA 1
ATOM 701 C C . GLU A 1 86 ? -11.056 -1.767 3.138 1.00 94.31 86 GLU A C 1
ATOM 703 O O . GLU A 1 86 ? -12.117 -1.515 3.711 1.00 94.31 86 GLU A O 1
ATOM 708 N N . TYR A 1 87 ? -10.681 -3.021 2.877 1.00 92.75 87 TYR A N 1
ATOM 709 C CA . TYR A 1 87 ? -11.459 -4.193 3.258 1.00 92.75 87 TYR A CA 1
ATOM 710 C C . TYR A 1 87 ? -11.645 -4.268 4.776 1.00 92.75 87 TYR A C 1
ATOM 712 O O . TYR A 1 87 ? -12.762 -4.477 5.248 1.00 92.75 87 TYR A O 1
ATOM 720 N N . TYR A 1 88 ? -10.579 -4.049 5.550 1.00 94.75 88 TYR A N 1
ATOM 721 C CA . TYR A 1 88 ? -10.660 -3.974 7.008 1.00 94.75 88 TYR A CA 1
ATOM 722 C C . TYR A 1 88 ? -11.641 -2.887 7.475 1.00 94.75 88 TYR A C 1
ATOM 724 O O . TYR A 1 88 ? -12.504 -3.162 8.307 1.00 94.75 88 TYR A O 1
ATOM 732 N N . LEU A 1 89 ? -11.544 -1.671 6.926 1.00 93.56 89 LEU A N 1
ATOM 733 C CA . LEU A 1 89 ? -12.423 -0.555 7.288 1.00 93.56 89 LEU A CA 1
ATOM 734 C C . LEU A 1 89 ? -13.892 -0.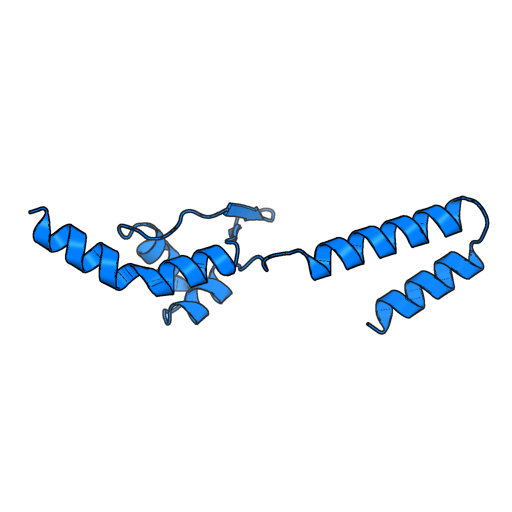836 6.958 1.00 93.56 89 LEU A C 1
ATOM 736 O O . LEU A 1 89 ? -14.768 -0.431 7.716 1.00 93.56 89 LEU A O 1
ATOM 740 N N . LYS A 1 90 ? -14.162 -1.562 5.870 1.00 93.81 90 LYS A N 1
ATOM 741 C CA . LYS A 1 90 ? -15.523 -1.930 5.471 1.00 93.81 90 LYS A CA 1
ATOM 742 C C . LYS A 1 90 ? -16.176 -2.964 6.401 1.00 93.81 90 LYS A C 1
ATOM 744 O O . LYS A 1 90 ? -17.383 -2.896 6.594 1.00 93.81 90 LYS A O 1
ATOM 749 N N . HIS A 1 91 ? -15.409 -3.897 6.972 1.00 92.94 91 HIS A N 1
ATOM 750 C CA . HIS A 1 91 ? -15.962 -5.057 7.696 1.00 92.94 91 HIS A CA 1
ATOM 751 C C . HIS A 1 91 ? -15.720 -5.040 9.213 1.00 92.94 91 HIS A C 1
ATOM 753 O O . HIS A 1 91 ? -16.266 -5.875 9.934 1.00 92.94 91 HIS A O 1
ATOM 759 N N . ILE A 1 92 ? -14.921 -4.103 9.737 1.00 90.81 92 ILE A N 1
ATOM 760 C CA . ILE A 1 92 ? -14.567 -4.082 11.163 1.00 90.81 92 ILE A CA 1
ATOM 761 C C . ILE A 1 92 ? -15.782 -4.045 12.098 1.00 90.81 92 ILE A C 1
ATOM 763 O O . ILE A 1 92 ? -15.770 -4.711 13.137 1.00 90.81 92 ILE A O 1
ATOM 767 N N . ASP A 1 93 ? -16.821 -3.285 11.764 1.00 88.19 93 ASP A N 1
ATOM 768 C CA . ASP A 1 93 ? -17.994 -3.173 12.631 1.00 88.19 93 ASP A CA 1
ATOM 769 C C . ASP A 1 93 ? -18.807 -4.475 12.658 1.00 88.19 93 ASP A C 1
ATOM 771 O O . ASP A 1 93 ? -19.257 -4.889 13.727 1.00 88.19 93 ASP A O 1
ATOM 775 N N . GLU A 1 94 ? -18.887 -5.193 11.535 1.00 90.38 94 GLU A N 1
ATOM 776 C CA . GLU A 1 94 ? -19.509 -6.521 11.457 1.00 90.38 94 GLU A CA 1
ATOM 777 C C . GLU A 1 94 ? -18.760 -7.533 12.332 1.00 90.38 94 GLU A C 1
ATOM 779 O O . GLU A 1 94 ? -19.373 -8.234 13.142 1.00 90.38 94 GLU A O 1
ATOM 784 N N . TRP A 1 95 ? -17.427 -7.563 12.242 1.00 89.06 95 TRP A N 1
ATOM 785 C CA . TRP A 1 95 ? -16.598 -8.454 13.061 1.00 89.06 95 TRP A CA 1
ATOM 786 C C . TRP A 1 95 ? -16.714 -8.146 14.552 1.00 89.06 95 TRP A C 1
ATOM 788 O O . TRP A 1 95 ? -16.769 -9.062 15.371 1.00 89.06 95 TRP A O 1
ATOM 798 N N . ARG A 1 96 ? -16.811 -6.865 14.925 1.00 85.06 96 ARG A N 1
ATOM 799 C CA . ARG A 1 96 ? -17.025 -6.453 16.321 1.00 85.06 96 ARG A CA 1
ATOM 800 C C . ARG A 1 96 ? -18.383 -6.892 16.861 1.00 85.06 96 ARG A C 1
ATOM 802 O O . ARG A 1 96 ? -18.468 -7.227 18.040 1.00 85.06 96 ARG A O 1
ATOM 809 N N . ILE A 1 97 ? -19.434 -6.868 16.043 1.00 84.88 97 ILE A N 1
ATOM 810 C CA . ILE A 1 97 ? -20.771 -7.334 16.441 1.00 84.88 97 ILE A CA 1
ATOM 811 C C . ILE A 1 97 ? -20.776 -8.858 16.593 1.00 84.88 97 ILE A C 1
ATOM 813 O O . ILE A 1 97 ? -21.255 -9.364 17.605 1.00 84.88 97 ILE A O 1
ATOM 817 N N . GLN A 1 98 ? -20.192 -9.585 15.635 1.00 80.31 98 GLN A N 1
ATOM 818 C CA . GLN A 1 98 ? -20.061 -11.044 15.705 1.00 80.31 98 GLN A CA 1
ATOM 819 C C . GLN A 1 98 ? -19.296 -11.488 16.954 1.00 80.31 98 GLN A C 1
ATOM 821 O O . GLN A 1 98 ? -19.724 -12.412 17.638 1.00 80.31 98 GLN A O 1
ATOM 826 N N . ASP A 1 99 ? -18.204 -10.802 17.297 1.00 83.50 99 ASP A N 1
ATOM 827 C CA . ASP A 1 99 ? -17.410 -11.124 18.484 1.00 83.50 99 ASP A CA 1
ATOM 828 C C . ASP A 1 99 ? -18.197 -10.948 19.789 1.00 83.50 99 ASP A C 1
ATOM 830 O O . ASP A 1 99 ? -18.018 -11.727 20.715 1.00 83.50 99 ASP A O 1
ATOM 834 N N . LYS A 1 100 ? -19.102 -9.963 19.860 1.00 76.06 100 LYS A N 1
ATOM 835 C CA . LYS A 1 100 ? -19.967 -9.752 21.034 1.00 76.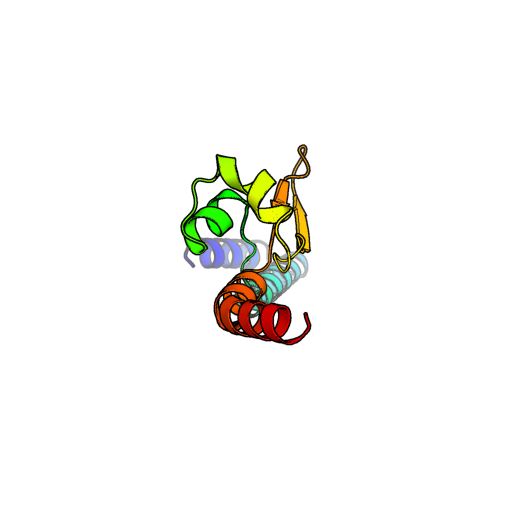06 100 LYS A CA 1
ATOM 836 C C . LYS A 1 100 ? -21.064 -10.805 21.175 1.00 76.06 100 LYS A C 1
ATOM 838 O O . LYS A 1 100 ? -21.483 -11.065 22.293 1.00 76.06 100 LYS A O 1
ATOM 843 N N . ASN A 1 101 ? -21.534 -11.366 20.063 1.00 69.81 101 ASN A N 1
ATOM 844 C CA . ASN A 1 101 ? -22.603 -12.368 20.049 1.00 69.81 101 ASN A CA 1
ATOM 845 C C . ASN A 1 101 ? -22.084 -13.805 20.243 1.00 69.81 101 ASN A C 1
ATOM 847 O O . ASN A 1 101 ? -22.881 -14.710 20.464 1.00 69.81 101 ASN A O 1
ATOM 851 N N . ASN A 1 102 ? -20.769 -14.014 20.126 1.00 63.19 102 ASN A N 1
ATOM 852 C CA . ASN A 1 102 ? -20.097 -15.300 20.336 1.00 63.19 102 ASN A CA 1
ATOM 853 C C . ASN A 1 102 ? -19.536 -15.460 21.768 1.00 63.19 102 ASN A C 1
ATOM 855 O O . ASN A 1 102 ? -18.741 -16.371 22.010 1.00 63.19 102 ASN A O 1
ATOM 859 N N . ILE A 1 103 ? -19.917 -14.567 22.688 1.00 53.75 103 ILE A N 1
ATOM 860 C CA . ILE A 1 103 ? -19.590 -14.577 24.124 1.00 53.75 103 ILE A CA 1
ATOM 861 C C . ILE A 1 103 ? -20.877 -14.854 24.896 1.00 53.75 103 ILE A C 1
ATOM 863 O O . ILE A 1 103 ? -20.816 -15.666 25.844 1.00 53.75 103 ILE A O 1
#

Radius of gyration: 20.33 Å; chains: 1; bounding box: 42×28×56 Å

Secondary structure (DSSP, 8-state):
-HHHHHHHHHHHHH-HHHHHHHHHHHHHHHHHHHH---EEEHHHHHHHTTS-GGGHHHHTTSTTPPPPSEEETTTTEEEEEHHHHHHHHHHHHHHHHHHHHT-

Sequence (103 aa):
MQRIKTYRDVANRIGGTDGKLIHELIDAYIDLLETEDEFLNSAQVADMIGIHPNNMQHKRKTKFFPEPDDHVGKRKSPVWRKSRIEYYLKHIDEWRIQDKNNI